Protein AF-A0A8X8X2F4-F1 (afdb_monomer_lite)

Structure (mmCIF, N/CA/C/O backbone):
data_AF-A0A8X8X2F4-F1
#
_entry.id   AF-A0A8X8X2F4-F1
#
loop_
_atom_site.group_PDB
_atom_site.id
_atom_site.type_symbol
_atom_site.label_atom_id
_atom_site.label_alt_id
_atom_site.label_comp_id
_atom_site.label_asym_id
_atom_site.label_entity_id
_atom_site.label_seq_id
_atom_site.pdbx_PDB_ins_code
_atom_site.Cartn_x
_atom_site.Cartn_y
_atom_site.Cartn_z
_atom_site.occupancy
_atom_site.B_iso_or_equiv
_atom_site.auth_seq_id
_atom_site.auth_comp_id
_atom_site.auth_asym_id
_atom_site.auth_atom_id
_atom_site.pdbx_PDB_model_num
ATOM 1 N N . MET A 1 1 ? 12.731 3.037 3.526 1.00 70.06 1 MET A N 1
ATOM 2 C CA . MET A 1 1 ? 11.547 3.918 3.494 1.00 70.06 1 MET A CA 1
ATOM 3 C C . MET A 1 1 ? 10.249 3.216 3.891 1.00 70.06 1 MET A C 1
ATOM 5 O O . MET A 1 1 ? 9.488 3.842 4.615 1.00 70.06 1 MET A O 1
ATOM 9 N N . SER A 1 2 ? 9.999 1.941 3.546 1.00 71.25 2 SER A N 1
ATOM 10 C CA . SER A 1 2 ? 8.724 1.293 3.918 1.00 71.25 2 SER A CA 1
ATOM 11 C C . SER A 1 2 ? 8.435 1.245 5.424 1.00 71.25 2 SER A C 1
ATOM 13 O O . SER A 1 2 ? 7.284 1.366 5.818 1.00 71.25 2 SER A O 1
ATOM 15 N N . ASN A 1 3 ? 9.442 1.176 6.303 1.00 76.38 3 ASN A N 1
ATOM 16 C CA . ASN A 1 3 ? 9.166 1.138 7.748 1.00 76.38 3 ASN A CA 1
ATOM 17 C C . ASN A 1 3 ? 8.442 2.407 8.203 1.00 76.38 3 ASN A C 1
ATOM 19 O O . ASN A 1 3 ? 7.532 2.339 9.021 1.00 76.38 3 ASN A O 1
ATOM 23 N N . LEU A 1 4 ? 8.830 3.554 7.642 1.00 82.00 4 LEU A N 1
ATOM 24 C CA . LEU A 1 4 ? 8.219 4.832 7.967 1.00 82.00 4 LEU A CA 1
ATOM 25 C C . LEU A 1 4 ? 6.771 4.876 7.478 1.00 82.00 4 LEU A C 1
ATOM 27 O O . LEU A 1 4 ? 5.897 5.241 8.252 1.00 82.00 4 LEU A O 1
ATOM 31 N N . THR A 1 5 ? 6.509 4.454 6.235 1.00 81.94 5 THR A N 1
ATOM 32 C CA . THR A 1 5 ? 5.152 4.478 5.670 1.00 81.94 5 THR A CA 1
ATOM 33 C C . THR A 1 5 ? 4.205 3.585 6.463 1.00 81.94 5 THR A C 1
ATOM 35 O O . THR A 1 5 ? 3.119 4.015 6.832 1.00 81.94 5 THR A O 1
ATOM 38 N N . PHE A 1 6 ? 4.611 2.361 6.805 1.00 83.62 6 PHE A N 1
ATOM 39 C CA . PHE A 1 6 ? 3.758 1.462 7.586 1.00 83.62 6 PHE A CA 1
ATOM 40 C C . PHE A 1 6 ? 3.579 1.925 9.039 1.00 83.62 6 PHE A C 1
ATOM 42 O O . PHE A 1 6 ? 2.482 1.788 9.583 1.00 83.62 6 PHE A O 1
ATOM 49 N N . ALA A 1 7 ? 4.601 2.538 9.646 1.00 84.88 7 ALA A N 1
ATOM 50 C CA . ALA A 1 7 ? 4.476 3.149 10.967 1.00 84.88 7 ALA A CA 1
ATOM 51 C C . ALA A 1 7 ? 3.476 4.316 10.961 1.00 84.88 7 ALA A C 1
ATOM 53 O O . ALA A 1 7 ? 2.624 4.390 11.839 1.00 84.88 7 ALA A O 1
ATOM 54 N N . THR A 1 8 ? 3.520 5.193 9.953 1.00 86.88 8 THR A N 1
ATOM 55 C CA . THR A 1 8 ? 2.595 6.336 9.862 1.00 86.88 8 THR A CA 1
ATOM 56 C C . THR A 1 8 ? 1.166 5.927 9.514 1.00 86.88 8 THR A C 1
ATOM 58 O O . THR A 1 8 ? 0.212 6.552 9.973 1.00 86.88 8 THR A O 1
ATOM 61 N N . LEU A 1 9 ? 1.005 4.897 8.680 1.00 89.38 9 LEU A N 1
ATOM 62 C CA . LEU A 1 9 ? -0.300 4.495 8.157 1.00 89.38 9 LEU A CA 1
ATOM 63 C C . LEU A 1 9 ? -1.073 3.587 9.116 1.00 89.38 9 LEU A C 1
ATOM 65 O O . LEU A 1 9 ? -2.288 3.730 9.228 1.00 89.38 9 LEU A O 1
ATOM 69 N N . PHE A 1 10 ? -0.374 2.686 9.813 1.00 87.19 10 PHE A N 1
ATOM 70 C CA . PHE A 1 10 ? -0.996 1.605 10.583 1.00 87.19 10 PHE A CA 1
ATOM 71 C C . PHE A 1 10 ? -0.491 1.476 12.028 1.00 87.19 10 PHE A C 1
ATOM 73 O O . PHE A 1 10 ? -0.937 0.572 12.738 1.00 87.19 10 PHE A O 1
ATOM 80 N N . SER A 1 11 ? 0.455 2.317 12.466 1.00 87.38 11 SER A N 1
ATOM 81 C CA . SER A 1 11 ? 1.145 2.172 13.761 1.00 87.38 11 SER A CA 1
ATOM 82 C C . SER A 1 11 ? 1.740 0.773 13.986 1.00 87.38 11 SER A C 1
ATOM 84 O O . SER A 1 11 ? 1.721 0.262 15.104 1.00 87.38 11 SER A O 1
ATOM 86 N N . ILE A 1 12 ? 2.223 0.107 12.930 1.00 79.56 12 ILE A N 1
ATOM 87 C CA . ILE A 1 12 ? 2.794 -1.245 13.044 1.00 79.56 12 ILE A CA 1
ATOM 88 C C . ILE A 1 12 ? 4.249 -1.154 13.517 1.00 79.56 12 ILE A C 1
ATOM 90 O O . ILE A 1 12 ? 5.067 -0.459 12.912 1.00 79.56 12 ILE A O 1
ATOM 94 N N . GLU A 1 13 ? 4.580 -1.893 14.578 1.00 68.00 13 GLU A N 1
ATOM 95 C CA . GLU A 1 13 ? 5.944 -1.999 15.105 1.00 68.00 13 GLU A CA 1
ATOM 96 C C . GLU A 1 13 ? 6.857 -2.892 14.240 1.00 68.00 13 GLU A C 1
ATOM 98 O O . GLU A 1 13 ? 6.415 -3.788 13.517 1.00 68.00 13 GLU A O 1
ATOM 103 N N . ILE A 1 14 ? 8.173 -2.679 14.366 1.00 58.44 14 ILE A N 1
ATOM 104 C CA . ILE A 1 14 ? 9.241 -3.249 13.518 1.00 58.44 14 ILE A CA 1
ATOM 105 C C . ILE A 1 14 ? 9.205 -4.791 13.429 1.00 58.44 14 ILE A C 1
ATOM 107 O O . ILE A 1 14 ? 9.591 -5.354 12.404 1.00 58.44 14 ILE A O 1
ATOM 111 N N . ILE A 1 15 ? 8.733 -5.479 14.472 1.00 59.50 15 ILE A N 1
ATOM 112 C CA . ILE A 1 15 ? 8.761 -6.947 14.570 1.00 59.50 15 ILE A CA 1
ATOM 113 C C . ILE A 1 15 ? 7.667 -7.587 13.700 1.00 59.50 15 ILE A C 1
ATOM 115 O O . ILE A 1 15 ? 7.959 -8.469 12.894 1.00 59.50 15 ILE A O 1
ATOM 119 N N . GLN A 1 16 ? 6.423 -7.110 13.802 1.00 62.75 16 GLN A N 1
ATOM 120 C CA . GLN A 1 16 ? 5.301 -7.588 12.980 1.00 62.75 16 GLN A CA 1
ATOM 121 C C . GLN A 1 16 ? 5.417 -7.093 11.527 1.00 62.75 16 GLN A C 1
ATOM 123 O O . GLN A 1 16 ? 5.005 -7.762 10.580 1.00 62.75 16 GLN A O 1
ATOM 128 N N . TYR A 1 17 ? 6.075 -5.948 11.348 1.00 64.56 17 TYR A N 1
ATOM 129 C CA . TYR A 1 17 ? 6.373 -5.346 10.058 1.00 64.56 17 TYR A CA 1
ATOM 130 C C . TYR A 1 17 ? 7.242 -6.228 9.143 1.00 64.56 17 TYR A C 1
ATOM 132 O O . TYR A 1 17 ? 7.046 -6.205 7.932 1.00 64.56 17 TYR A O 1
ATOM 140 N N . GLY A 1 18 ? 8.186 -7.018 9.672 1.00 68.69 18 GLY A N 1
ATOM 141 C CA . GLY A 1 18 ? 9.166 -7.743 8.848 1.00 68.69 18 GLY A CA 1
ATOM 142 C C . GLY A 1 18 ? 8.554 -8.731 7.844 1.00 68.69 18 GLY A C 1
ATOM 143 O O . GLY A 1 18 ? 8.993 -8.787 6.694 1.00 68.69 18 GLY A O 1
ATOM 144 N N . VAL A 1 19 ? 7.524 -9.472 8.261 1.00 70.94 19 VAL A N 1
ATOM 145 C CA . VAL A 1 19 ? 6.835 -10.462 7.414 1.00 70.94 19 VAL A CA 1
ATOM 146 C C . VAL A 1 19 ? 5.890 -9.767 6.433 1.00 70.94 19 VAL A C 1
ATOM 148 O O . VAL A 1 19 ? 6.004 -9.972 5.226 1.00 70.94 19 VAL A O 1
ATOM 151 N N . ILE A 1 20 ? 5.042 -8.865 6.938 1.00 74.44 20 ILE A N 1
ATOM 152 C CA . ILE A 1 20 ? 4.051 -8.122 6.143 1.00 74.44 20 ILE A CA 1
ATOM 153 C C . ILE A 1 20 ? 4.740 -7.297 5.050 1.00 74.44 20 ILE A C 1
ATOM 155 O O . ILE A 1 20 ? 4.327 -7.305 3.894 1.00 74.44 20 ILE A O 1
ATOM 159 N N . ASN A 1 21 ? 5.840 -6.621 5.386 1.00 77.62 21 ASN A N 1
ATOM 160 C CA . ASN A 1 21 ? 6.601 -5.822 4.432 1.00 77.62 21 ASN A CA 1
ATOM 161 C C . ASN A 1 21 ? 7.259 -6.674 3.344 1.00 77.62 21 ASN A C 1
ATOM 163 O O . ASN A 1 21 ? 7.408 -6.196 2.224 1.00 77.62 21 ASN A O 1
ATOM 167 N N . LYS A 1 22 ? 7.668 -7.915 3.639 1.00 84.06 22 LYS A N 1
ATOM 168 C CA . LYS A 1 22 ? 8.287 -8.778 2.627 1.00 84.06 22 LYS A CA 1
ATOM 169 C C . LYS A 1 22 ? 7.269 -9.165 1.555 1.00 84.06 22 LYS A C 1
ATOM 171 O O . LYS A 1 22 ? 7.522 -8.897 0.383 1.00 84.06 22 LYS A O 1
ATOM 176 N N . GLU A 1 23 ? 6.126 -9.716 1.955 1.00 86.00 23 GLU A N 1
ATOM 177 C CA . GLU A 1 23 ? 5.052 -10.097 1.025 1.00 86.00 23 GLU A CA 1
ATOM 178 C C . GLU A 1 23 ? 4.523 -8.881 0.261 1.00 86.00 23 GLU A C 1
ATOM 180 O O . GLU A 1 23 ? 4.410 -8.903 -0.968 1.00 86.00 23 GLU A O 1
ATOM 185 N N . PHE A 1 24 ? 4.302 -7.770 0.971 1.00 87.00 24 PHE A N 1
ATOM 186 C CA . PHE A 1 24 ? 3.881 -6.521 0.350 1.00 87.00 24 PHE A CA 1
ATOM 187 C C . PHE A 1 24 ? 4.884 -6.056 -0.715 1.00 87.00 24 PHE A C 1
ATOM 189 O O . PHE A 1 24 ? 4.505 -5.746 -1.844 1.00 87.00 24 PHE A O 1
ATOM 196 N N . LYS A 1 25 ? 6.180 -6.021 -0.381 1.00 85.62 25 LYS A N 1
ATOM 197 C CA . LYS A 1 25 ? 7.236 -5.571 -1.296 1.00 85.62 25 LYS A CA 1
ATOM 198 C C . LYS A 1 25 ? 7.355 -6.481 -2.516 1.00 85.62 25 LYS A C 1
ATOM 200 O O . LYS A 1 25 ? 7.580 -5.984 -3.617 1.00 85.62 25 LYS A O 1
ATOM 205 N N . GLU A 1 26 ? 7.209 -7.791 -2.343 1.00 90.00 26 GLU A N 1
ATOM 206 C CA . GLU A 1 26 ? 7.243 -8.752 -3.448 1.00 90.00 26 GLU A CA 1
ATOM 207 C C . GLU A 1 26 ? 6.105 -8.501 -4.444 1.00 90.00 26 GLU A C 1
ATOM 209 O O . GLU A 1 26 ? 6.355 -8.379 -5.648 1.00 90.00 26 GLU A O 1
ATOM 214 N N . HIS A 1 27 ? 4.875 -8.332 -3.954 1.00 92.62 27 HIS A N 1
ATOM 215 C CA . HIS A 1 27 ? 3.721 -8.033 -4.801 1.00 92.62 27 HIS A CA 1
ATOM 216 C C . HIS A 1 27 ? 3.785 -6.635 -5.427 1.00 92.62 27 HIS A C 1
ATOM 218 O O . HIS A 1 27 ? 3.563 -6.506 -6.631 1.00 92.62 27 HIS A O 1
ATOM 224 N N . SER A 1 28 ? 4.163 -5.608 -4.660 1.00 88.94 28 SER A N 1
ATOM 225 C CA . SER A 1 28 ? 4.359 -4.237 -5.155 1.00 88.94 28 SER A CA 1
ATOM 226 C C . SER A 1 28 ? 5.374 -4.197 -6.298 1.00 88.94 28 SER A C 1
ATOM 228 O O . SER A 1 28 ? 5.089 -3.693 -7.383 1.00 88.94 28 SER A 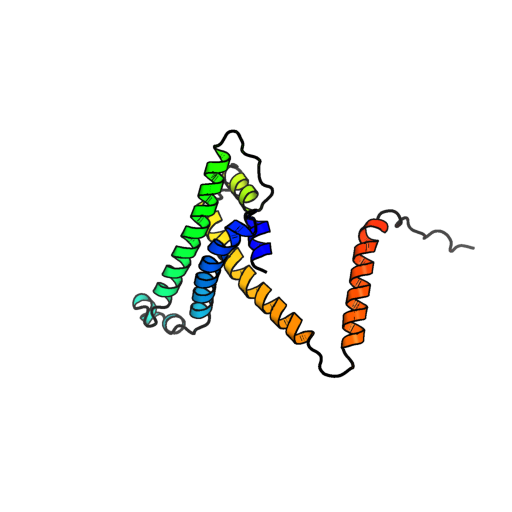O 1
ATOM 230 N N . LYS A 1 29 ? 6.540 -4.827 -6.109 1.00 89.06 29 LYS A N 1
ATOM 231 C CA . LYS A 1 29 ? 7.584 -4.886 -7.136 1.00 89.06 29 LYS A CA 1
ATOM 232 C C . LYS A 1 29 ? 7.117 -5.627 -8.389 1.00 89.06 29 LYS A C 1
ATOM 234 O O . LYS A 1 29 ? 7.486 -5.243 -9.501 1.00 89.06 29 LYS A O 1
ATOM 239 N N . ALA A 1 30 ? 6.318 -6.682 -8.234 1.00 92.00 30 ALA A N 1
ATOM 240 C CA . ALA A 1 30 ? 5.743 -7.397 -9.367 1.00 92.00 30 ALA A CA 1
ATOM 241 C C . ALA A 1 30 ? 4.762 -6.514 -10.156 1.00 92.00 30 ALA A C 1
ATOM 243 O O . ALA A 1 30 ? 4.858 -6.464 -11.382 1.00 92.00 30 ALA A O 1
ATOM 244 N N . ILE A 1 31 ? 3.885 -5.767 -9.475 1.00 91.25 31 ILE A N 1
ATOM 245 C CA . ILE A 1 31 ? 2.968 -4.804 -10.107 1.00 91.25 31 ILE A CA 1
ATOM 246 C C . ILE A 1 31 ? 3.758 -3.755 -10.889 1.00 91.25 31 ILE A C 1
ATOM 248 O O . ILE A 1 31 ? 3.544 -3.619 -12.092 1.00 91.25 31 ILE A O 1
ATOM 252 N N . THR A 1 32 ? 4.724 -3.088 -10.251 1.00 88.38 32 THR A N 1
ATOM 253 C CA . THR A 1 32 ? 5.563 -2.066 -10.895 1.00 88.38 32 THR A CA 1
ATOM 254 C C . THR A 1 32 ? 6.305 -2.628 -12.106 1.00 88.38 32 THR A C 1
ATOM 256 O O . THR A 1 32 ? 6.369 -1.986 -13.153 1.00 88.38 32 THR A O 1
ATOM 259 N N . ARG A 1 33 ? 6.812 -3.865 -12.015 1.00 90.00 33 ARG A N 1
ATOM 260 C CA . ARG A 1 33 ? 7.464 -4.542 -13.142 1.00 90.00 33 ARG A CA 1
ATOM 261 C C . ARG A 1 33 ? 6.514 -4.754 -14.316 1.00 90.00 33 ARG A C 1
ATOM 263 O O . ARG A 1 33 ? 6.932 -4.559 -15.451 1.00 90.00 33 ARG A O 1
ATOM 270 N N . TYR A 1 34 ? 5.278 -5.184 -14.072 1.00 90.75 34 TYR A N 1
ATOM 271 C CA . TYR A 1 34 ? 4.314 -5.388 -15.154 1.00 90.75 34 TYR A CA 1
ATOM 272 C C . TYR A 1 34 ? 3.815 -4.065 -15.731 1.00 90.75 34 TYR A C 1
ATOM 274 O O . TYR A 1 34 ? 3.721 -3.953 -16.946 1.00 90.75 34 TYR A O 1
ATOM 282 N N . MET A 1 35 ? 3.570 -3.056 -14.893 1.00 85.75 35 MET A N 1
ATOM 283 C CA . MET A 1 35 ? 3.162 -1.720 -15.341 1.00 85.75 35 MET A CA 1
ATOM 284 C C . MET A 1 35 ? 4.258 -0.986 -16.125 1.00 85.75 35 MET A C 1
ATOM 286 O O . MET A 1 35 ? 3.948 -0.149 -16.964 1.00 85.75 35 MET A O 1
ATOM 290 N N . GLY A 1 36 ? 5.532 -1.302 -15.880 1.00 86.06 36 GLY A N 1
ATOM 291 C CA . GLY A 1 36 ? 6.665 -0.715 -16.600 1.00 86.06 36 GLY A CA 1
ATOM 292 C C . GLY A 1 36 ? 6.937 -1.318 -17.984 1.00 86.06 36 GLY A C 1
ATOM 293 O O . GLY A 1 36 ? 7.830 -0.840 -18.682 1.00 86.06 36 GLY A O 1
ATOM 294 N N . VAL A 1 37 ? 6.218 -2.371 -18.388 1.00 89.25 37 VAL A N 1
ATOM 295 C CA . VAL A 1 37 ? 6.390 -3.022 -19.695 1.00 89.25 37 VAL A CA 1
ATOM 296 C C . VAL A 1 37 ? 5.284 -2.558 -20.649 1.00 89.25 37 VAL A C 1
ATOM 298 O O . VAL A 1 37 ? 4.116 -2.616 -20.273 1.00 89.25 37 VAL A O 1
ATOM 301 N N . PRO A 1 38 ? 5.606 -2.154 -21.894 1.00 88.25 38 PRO A N 1
ATOM 302 C CA . PRO A 1 38 ? 4.590 -1.800 -22.880 1.00 88.25 38 PRO A CA 1
ATOM 303 C C . PRO A 1 38 ? 3.611 -2.955 -23.145 1.00 88.25 38 PRO A C 1
ATOM 305 O O . PRO A 1 38 ? 4.026 -4.081 -23.451 1.00 88.25 38 PRO A O 1
ATOM 308 N N . ASN A 1 39 ? 2.312 -2.662 -23.072 1.00 90.50 39 ASN A N 1
ATOM 309 C CA . ASN A 1 39 ? 1.239 -3.612 -23.349 1.00 90.50 39 ASN A CA 1
ATOM 310 C C . ASN A 1 39 ? 0.670 -3.394 -24.757 1.00 90.50 39 ASN A C 1
ATOM 312 O O . ASN A 1 39 ? 0.171 -2.320 -25.078 1.00 90.50 39 ASN A O 1
ATOM 316 N N . VAL A 1 40 ? 0.676 -4.426 -25.594 1.00 90.19 40 VAL A N 1
ATOM 317 C CA . VAL A 1 40 ? 0.132 -4.408 -26.959 1.00 90.19 40 VAL A CA 1
ATOM 318 C C . VAL A 1 40 ? -1.346 -4.023 -26.960 1.00 90.19 40 VAL A C 1
ATOM 320 O O . VAL A 1 40 ? -1.784 -3.303 -27.855 1.00 90.19 40 VAL A O 1
ATOM 323 N N . ALA A 1 41 ? -2.109 -4.452 -25.950 1.00 91.06 41 ALA A N 1
ATOM 324 C CA . ALA A 1 41 ? -3.522 -4.103 -25.831 1.00 91.06 41 ALA A CA 1
ATOM 325 C C . ALA A 1 41 ? -3.767 -2.603 -25.570 1.00 91.06 41 ALA A C 1
ATOM 327 O O . ALA A 1 41 ? -4.846 -2.119 -25.906 1.00 91.06 41 ALA A O 1
ATOM 328 N N . ASP A 1 42 ? -2.779 -1.867 -25.045 1.00 90.19 42 ASP A N 1
ATOM 329 C CA . ASP A 1 42 ? -2.891 -0.419 -24.817 1.00 90.19 42 ASP A CA 1
ATOM 330 C C . ASP A 1 42 ? -2.736 0.367 -26.134 1.00 90.19 42 ASP A C 1
ATOM 332 O O . ASP A 1 42 ? -3.323 1.434 -26.296 1.00 90.19 42 ASP A O 1
ATOM 336 N N . PHE A 1 43 ? -1.992 -0.180 -27.106 1.00 92.19 43 PHE A N 1
ATOM 337 C CA . PHE A 1 43 ? -1.834 0.401 -28.448 1.00 92.19 43 PHE A CA 1
ATOM 338 C C . PHE A 1 43 ? -2.897 -0.091 -29.436 1.00 92.19 43 PHE A C 1
ATOM 340 O O . PHE A 1 43 ? -3.287 0.635 -30.350 1.00 92.19 43 PHE A O 1
ATOM 347 N N . PHE A 1 44 ? -3.369 -1.326 -29.257 1.00 93.88 44 PHE A N 1
ATOM 348 C CA . PHE A 1 44 ? -4.338 -1.983 -30.129 1.00 93.88 44 PHE A CA 1
ATOM 349 C C . PHE A 1 44 ? -5.515 -2.532 -29.305 1.00 93.88 44 PHE A C 1
ATOM 351 O O . PHE A 1 44 ? -5.550 -3.728 -28.990 1.00 93.88 44 PHE A O 1
ATOM 358 N N . PRO A 1 45 ? -6.525 -1.692 -29.002 1.00 90.12 45 PRO A N 1
ATOM 359 C CA . PRO A 1 45 ? -7.638 -2.055 -28.120 1.00 90.12 45 PRO A CA 1
ATOM 360 C C . PRO A 1 45 ? -8.443 -3.281 -28.571 1.00 90.12 45 PRO A C 1
ATOM 362 O O . PRO A 1 45 ? -9.074 -3.942 -27.749 1.00 90.12 45 PRO A O 1
ATOM 365 N N . ILE A 1 46 ? -8.395 -3.636 -29.861 1.00 95.19 46 ILE A N 1
ATOM 366 C CA . ILE A 1 46 ? -9.082 -4.818 -30.401 1.00 95.19 46 ILE A CA 1
ATOM 367 C C . ILE A 1 46 ? -8.593 -6.132 -29.762 1.00 95.19 46 ILE A C 1
ATOM 369 O O . ILE A 1 46 ? -9.347 -7.099 -29.693 1.00 95.19 46 ILE A O 1
ATOM 373 N N . PHE A 1 47 ? -7.358 -6.161 -29.245 1.00 89.94 47 PHE A N 1
ATOM 374 C CA . PHE A 1 47 ? -6.788 -7.317 -28.546 1.00 89.94 47 PHE A CA 1
ATOM 375 C C . PHE A 1 47 ? -6.996 -7.275 -27.024 1.00 89.94 47 PHE A C 1
ATOM 377 O O . PHE A 1 47 ? -6.644 -8.239 -26.343 1.00 89.94 47 PHE A O 1
ATOM 384 N N . ALA A 1 48 ? -7.577 -6.206 -26.466 1.00 89.88 48 ALA A N 1
ATOM 385 C CA . ALA A 1 48 ? -7.739 -6.049 -25.018 1.00 89.88 48 ALA A CA 1
ATOM 386 C C . ALA A 1 48 ? -8.514 -7.193 -24.333 1.00 89.88 48 ALA A C 1
ATOM 388 O O . ALA A 1 48 ? -8.079 -7.629 -23.264 1.00 89.88 48 ALA A O 1
ATOM 389 N N . PRO A 1 49 ? -9.594 -7.756 -24.918 1.00 92.62 49 PRO A N 1
ATOM 390 C CA . PRO A 1 49 ? -10.291 -8.892 -24.310 1.00 92.62 49 PRO A CA 1
ATOM 391 C C . PRO A 1 49 ? -9.443 -10.168 -24.226 1.00 92.62 49 PRO A C 1
ATOM 393 O O . PRO A 1 49 ? -9.678 -10.990 -23.342 1.00 92.62 49 PRO A O 1
ATOM 396 N N . LEU A 1 50 ? -8.470 -10.335 -25.130 1.00 92.19 50 LEU A N 1
ATOM 397 C CA . LEU A 1 50 ? -7.622 -11.527 -25.205 1.00 92.19 50 LEU A CA 1
ATOM 398 C C . LEU A 1 50 ? -6.474 -11.510 -24.188 1.00 92.19 50 LEU A C 1
ATOM 400 O O . LEU A 1 50 ? -5.945 -12.573 -23.882 1.00 92.19 50 LEU A O 1
ATOM 404 N N . ASP A 1 51 ? -6.098 -10.333 -23.670 1.00 91.56 51 ASP A N 1
ATOM 405 C CA . ASP A 1 51 ? -4.956 -10.144 -22.760 1.00 91.56 51 ASP A CA 1
ATOM 406 C C . ASP A 1 51 ? -3.692 -10.891 -23.254 1.00 91.56 51 ASP A C 1
ATOM 408 O O . ASP A 1 51 ? -3.196 -11.797 -22.580 1.00 91.56 51 ASP A O 1
ATOM 412 N N . PRO A 1 52 ? -3.162 -10.560 -24.452 1.00 90.25 52 PRO A N 1
ATOM 413 C CA . PRO A 1 52 ? -2.155 -11.374 -25.143 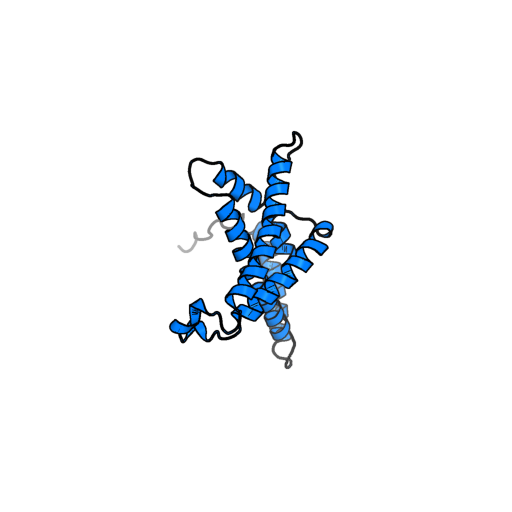1.00 90.25 52 PRO A CA 1
ATOM 414 C C . PRO A 1 52 ? -0.848 -11.549 -24.353 1.00 90.25 52 PRO A C 1
ATOM 416 O O . PRO A 1 52 ? -0.180 -12.573 -24.473 1.00 90.25 52 PRO A O 1
ATOM 419 N N . GLN A 1 53 ? -0.482 -10.573 -23.516 1.00 92.12 53 GLN A N 1
ATOM 420 C CA . GLN A 1 53 ? 0.695 -10.643 -22.637 1.00 92.12 53 GLN A CA 1
ATOM 421 C C . GLN A 1 53 ? 0.359 -11.147 -21.218 1.00 92.12 53 GLN A C 1
ATOM 423 O O . GLN A 1 53 ? 1.252 -11.309 -20.368 1.00 92.12 53 GLN A O 1
ATOM 428 N N . GLY A 1 54 ? -0.923 -11.401 -20.944 1.00 92.12 54 GLY A N 1
ATOM 429 C CA . GLY A 1 54 ? -1.439 -11.771 -19.630 1.00 92.12 54 GLY A CA 1
ATOM 430 C C . GLY A 1 54 ? -1.229 -10.682 -18.577 1.00 92.12 54 GLY A C 1
ATOM 431 O O . GLY A 1 54 ? -1.167 -11.001 -17.388 1.00 92.12 54 GLY A O 1
ATOM 432 N N . MET A 1 55 ? -0.992 -9.434 -18.994 1.00 91.81 55 MET A N 1
ATOM 433 C CA . MET A 1 55 ? -0.602 -8.340 -18.106 1.00 91.81 55 MET A CA 1
ATOM 434 C C . MET A 1 55 ? -1.725 -7.999 -17.144 1.00 91.81 55 MET A C 1
ATOM 436 O O . MET A 1 55 ? -1.477 -7.907 -15.941 1.00 91.81 55 MET A O 1
ATOM 440 N N . ARG A 1 56 ? -2.960 -7.903 -17.651 1.00 89.94 56 ARG A N 1
ATOM 441 C CA . ARG A 1 56 ? -4.122 -7.619 -16.809 1.00 89.94 56 ARG A CA 1
ATOM 442 C C . ARG A 1 56 ? -4.263 -8.702 -15.746 1.00 89.94 56 ARG A C 1
ATOM 444 O O . ARG A 1 56 ? -4.321 -8.384 -14.565 1.00 89.94 56 ARG A O 1
ATOM 451 N N . ARG A 1 57 ? -4.209 -9.981 -16.137 1.00 93.31 57 ARG A N 1
ATOM 452 C CA . ARG A 1 57 ? -4.311 -11.103 -15.189 1.00 93.31 57 ARG A CA 1
ATOM 453 C C . ARG A 1 57 ? -3.212 -11.087 -14.121 1.00 93.31 57 ARG A C 1
ATOM 455 O O . ARG A 1 57 ? -3.499 -11.332 -12.952 1.00 93.31 57 ARG A O 1
ATOM 462 N N . LYS A 1 58 ? -1.964 -10.805 -14.507 1.00 94.44 58 LYS A N 1
ATOM 463 C CA . LYS A 1 58 ? -0.814 -10.753 -13.586 1.00 94.44 58 LYS A CA 1
ATOM 464 C C . LYS A 1 58 ? -0.930 -9.603 -12.584 1.00 94.44 58 LYS A C 1
ATOM 466 O O . LYS A 1 58 ? -0.726 -9.821 -11.393 1.00 94.44 58 LYS A O 1
ATOM 471 N N . VAL A 1 59 ? -1.291 -8.406 -13.052 1.00 93.06 59 VAL A N 1
ATOM 472 C CA . VAL A 1 59 ? -1.500 -7.239 -12.180 1.00 93.06 59 VAL A CA 1
ATOM 473 C C . VAL A 1 59 ? -2.673 -7.486 -11.237 1.00 93.06 59 VAL A C 1
ATOM 475 O O . VAL A 1 59 ? -2.520 -7.294 -10.036 1.00 93.06 59 VAL A O 1
ATOM 478 N N . THR A 1 60 ? -3.808 -7.989 -11.737 1.00 94.31 60 THR A N 1
ATOM 479 C CA . THR A 1 60 ? -4.978 -8.303 -10.901 1.00 94.31 60 THR A CA 1
ATOM 480 C C . THR A 1 60 ? -4.653 -9.316 -9.806 1.00 94.31 60 THR A C 1
ATOM 482 O O . THR A 1 60 ? -5.108 -9.142 -8.681 1.00 94.31 60 THR A O 1
ATOM 485 N N . HIS A 1 61 ? -3.850 -10.343 -10.099 1.00 95.44 61 HIS A N 1
ATOM 486 C CA . HIS A 1 61 ? -3.431 -11.321 -9.093 1.00 95.44 61 HIS A CA 1
ATOM 487 C C . HIS A 1 61 ? -2.658 -10.664 -7.940 1.00 95.44 61 HIS A C 1
ATOM 489 O O . HIS A 1 61 ? -3.042 -10.816 -6.785 1.00 95.44 61 HIS A O 1
ATOM 495 N N . HIS A 1 62 ? -1.616 -9.886 -8.247 1.00 95.06 62 HIS A N 1
ATOM 496 C CA . HIS A 1 62 ? -0.818 -9.224 -7.212 1.00 95.06 62 HIS A CA 1
ATOM 497 C C . HIS A 1 62 ? -1.584 -8.121 -6.479 1.00 95.06 62 HIS A C 1
ATOM 499 O O . HIS A 1 62 ? -1.424 -7.972 -5.270 1.00 95.06 62 HIS A O 1
ATOM 505 N N . LEU A 1 63 ? -2.444 -7.378 -7.182 1.00 93.88 63 LEU A N 1
ATOM 506 C CA . LEU A 1 63 ? -3.306 -6.377 -6.559 1.00 93.88 63 LEU A CA 1
ATOM 507 C C . LEU A 1 63 ? -4.298 -7.033 -5.592 1.00 93.88 63 LEU A C 1
ATOM 509 O O . LEU A 1 63 ? -4.509 -6.516 -4.501 1.00 93.88 63 LEU A O 1
ATOM 513 N N . GLY A 1 64 ? -4.850 -8.194 -5.957 1.00 95.31 64 GLY A N 1
ATOM 514 C CA . GLY A 1 64 ? -5.693 -9.005 -5.079 1.00 95.31 64 GLY A CA 1
ATOM 515 C C . GLY A 1 64 ? -4.982 -9.370 -3.777 1.00 95.31 64 GLY A C 1
ATOM 516 O O . GLY A 1 64 ? -5.506 -9.084 -2.705 1.00 95.31 64 GLY A O 1
ATOM 517 N N . SER A 1 65 ? -3.753 -9.888 -3.861 1.00 94.44 65 SER A N 1
ATOM 518 C CA . SER A 1 65 ? -2.951 -10.219 -2.674 1.00 94.44 65 SER A CA 1
ATOM 519 C C . SER A 1 65 ? -2.668 -8.997 -1.791 1.00 94.44 65 SER A C 1
ATOM 521 O O . SER A 1 65 ? -2.786 -9.076 -0.572 1.00 94.44 65 SER A O 1
ATOM 523 N N . LEU A 1 66 ? -2.356 -7.835 -2.377 1.00 92.81 66 LEU A N 1
ATOM 524 C CA . LEU A 1 66 ? -2.164 -6.602 -1.601 1.00 92.81 66 LEU A CA 1
ATOM 525 C C . LEU A 1 66 ? -3.453 -6.121 -0.925 1.00 92.81 66 LEU A C 1
ATOM 527 O O . LEU A 1 66 ? -3.418 -5.676 0.223 1.00 92.81 66 LEU A O 1
ATOM 531 N N . LEU A 1 67 ? -4.590 -6.223 -1.617 1.00 94.62 67 LEU A N 1
ATOM 532 C CA . LEU A 1 67 ? -5.897 -5.890 -1.056 1.00 94.62 67 LEU A CA 1
ATOM 533 C C . LEU A 1 67 ? -6.251 -6.816 0.114 1.00 94.62 67 LEU A C 1
ATOM 535 O O . LEU A 1 67 ? -6.797 -6.337 1.103 1.00 94.62 67 LEU A O 1
ATOM 539 N N . GLU A 1 68 ? -5.938 -8.110 0.035 1.00 94.06 68 GLU A N 1
ATOM 540 C CA . GLU A 1 68 ? -6.136 -9.067 1.134 1.00 94.06 68 GLU A CA 1
ATOM 541 C C . GLU A 1 68 ? -5.264 -8.729 2.349 1.00 94.06 68 GLU A C 1
ATOM 543 O O . GLU A 1 68 ? -5.765 -8.690 3.474 1.00 94.06 68 GLU A O 1
ATOM 548 N N . LEU A 1 69 ? -3.990 -8.389 2.127 1.00 90.88 69 LEU A N 1
ATOM 549 C CA . LEU A 1 69 ? -3.093 -7.943 3.195 1.00 90.88 69 LEU A CA 1
ATOM 550 C C . LEU A 1 69 ? -3.634 -6.694 3.900 1.00 90.88 69 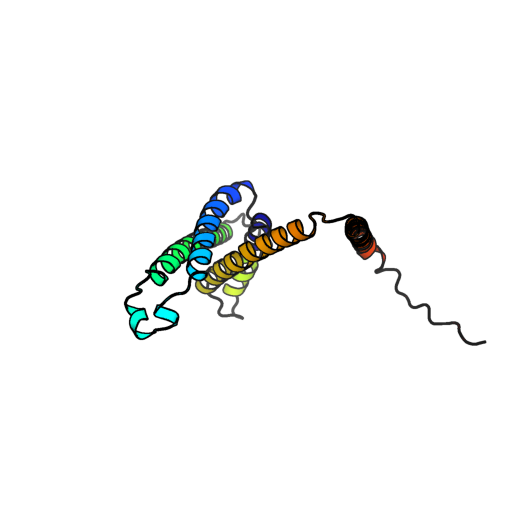LEU A C 1
ATOM 552 O O . LEU A 1 69 ? -3.757 -6.685 5.124 1.00 90.88 69 LEU A O 1
ATOM 556 N N . VAL A 1 70 ? -4.013 -5.656 3.148 1.00 92.06 70 VAL A N 1
ATOM 557 C CA . VAL A 1 70 ? -4.589 -4.430 3.729 1.00 92.06 70 VAL A CA 1
ATOM 558 C C . VAL A 1 70 ? -5.926 -4.716 4.417 1.00 92.06 70 VAL A C 1
ATOM 560 O O . VAL A 1 70 ? -6.177 -4.174 5.491 1.00 92.06 70 VAL A O 1
ATOM 563 N N . GLN A 1 71 ? -6.765 -5.589 3.851 1.00 93.81 71 GLN A N 1
ATOM 564 C CA . GLN A 1 71 ? -8.021 -5.995 4.482 1.00 93.81 71 GLN A CA 1
ATOM 565 C C . GLN A 1 71 ? -7.767 -6.622 5.854 1.00 93.81 71 GLN A C 1
ATOM 567 O O . GLN A 1 71 ? -8.419 -6.227 6.813 1.00 93.81 71 GLN A O 1
ATOM 572 N N . SER A 1 72 ? -6.778 -7.514 5.976 1.00 91.81 72 SER A N 1
ATOM 573 C CA . SER A 1 72 ? -6.439 -8.134 7.264 1.00 91.81 72 SER A CA 1
ATOM 574 C C . SER A 1 72 ? -6.029 -7.109 8.331 1.00 91.81 72 SER A C 1
ATOM 576 O O . SER A 1 72 ? -6.407 -7.244 9.494 1.00 91.81 72 SER A O 1
ATOM 578 N N . LEU A 1 73 ? -5.328 -6.039 7.935 1.00 90.38 73 LEU A N 1
ATOM 579 C CA . LEU A 1 73 ? -4.938 -4.947 8.833 1.00 90.38 73 LEU A CA 1
ATOM 580 C C . LEU A 1 73 ? -6.144 -4.116 9.285 1.00 90.38 73 LEU A C 1
ATOM 582 O O . LE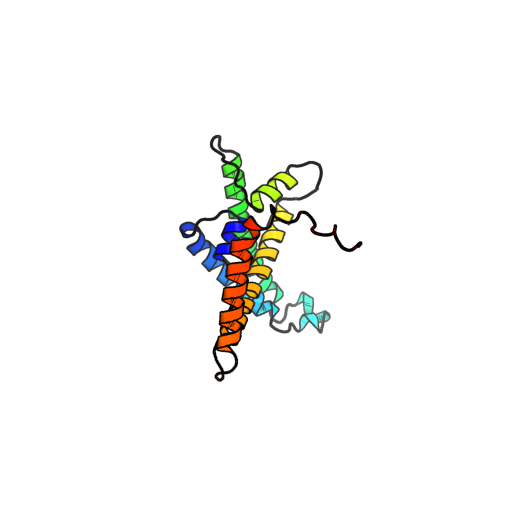U A 1 73 ? -6.239 -3.742 10.456 1.00 90.38 73 LEU A O 1
ATOM 586 N N . ILE A 1 74 ? -7.068 -3.838 8.362 1.00 92.50 74 ILE A N 1
ATOM 587 C CA . ILE A 1 74 ? -8.322 -3.142 8.664 1.00 92.50 74 ILE A CA 1
ATOM 588 C C . ILE A 1 74 ? -9.175 -3.991 9.609 1.00 92.50 74 ILE A C 1
ATOM 590 O O . ILE A 1 74 ? -9.648 -3.483 10.624 1.00 92.50 74 ILE A O 1
ATOM 594 N N . ASP A 1 75 ? -9.333 -5.281 9.319 1.00 93.00 75 ASP A N 1
ATOM 595 C CA . ASP A 1 75 ? -10.130 -6.200 10.130 1.00 93.00 75 ASP A CA 1
ATOM 596 C C . ASP A 1 75 ? -9.554 -6.322 11.541 1.00 93.00 75 ASP A C 1
ATOM 598 O O . ASP A 1 75 ? -10.296 -6.205 12.516 1.00 93.00 75 ASP A O 1
ATOM 602 N N . GLN A 1 76 ? -8.228 -6.457 11.671 1.00 89.94 76 GLN A N 1
ATOM 603 C CA . GLN A 1 76 ? -7.559 -6.446 12.972 1.00 89.94 76 GLN A CA 1
ATOM 604 C C . GLN A 1 76 ? -7.879 -5.158 13.744 1.00 89.94 76 GLN A C 1
ATOM 606 O O . GLN A 1 76 ? -8.213 -5.219 14.928 1.00 89.94 76 GLN A O 1
ATOM 611 N N . ARG A 1 77 ? -7.844 -3.992 13.085 1.00 89.94 77 ARG A N 1
ATOM 612 C CA . ARG A 1 77 ? -8.166 -2.713 13.734 1.00 89.94 77 ARG A CA 1
ATOM 613 C C . ARG A 1 77 ? -9.623 -2.629 14.179 1.00 89.94 77 ARG A C 1
ATOM 615 O O . ARG A 1 77 ? -9.906 -2.147 15.275 1.00 89.94 77 ARG A O 1
ATOM 622 N N . LEU A 1 78 ? -10.548 -3.093 13.345 1.00 91.19 78 LEU A N 1
ATOM 623 C CA . LEU A 1 78 ? -11.971 -3.120 13.676 1.00 91.19 78 LEU A CA 1
ATOM 624 C C . LEU A 1 78 ? -12.247 -4.048 14.863 1.00 91.19 78 LEU A C 1
ATOM 626 O O . LEU A 1 78 ? -13.025 -3.682 15.740 1.00 91.19 78 LEU A O 1
ATOM 630 N N . GLN A 1 79 ? -11.568 -5.196 14.943 1.00 90.69 79 GLN A N 1
ATOM 631 C CA . GLN A 1 79 ? -11.652 -6.085 16.104 1.00 90.69 79 GLN A CA 1
ATOM 632 C C . GLN A 1 79 ? -11.073 -5.432 17.362 1.00 90.69 79 GLN A C 1
ATOM 634 O O . GLN A 1 79 ? -11.709 -5.467 18.414 1.00 90.69 79 GLN A O 1
ATOM 639 N N . GLU A 1 80 ? -9.917 -4.765 17.262 1.00 88.50 80 GLU A N 1
ATOM 640 C CA . GLU A 1 80 ? -9.331 -4.012 18.379 1.00 88.50 80 GLU A CA 1
ATOM 641 C C . GLU A 1 80 ? -10.323 -2.976 18.934 1.00 88.50 80 GLU A C 1
ATOM 643 O O . GLU A 1 80 ? -10.453 -2.871 20.154 1.00 88.50 80 GLU A O 1
ATOM 648 N N . ARG A 1 81 ? -11.064 -2.266 18.069 1.00 88.38 81 ARG A N 1
ATOM 649 C CA . ARG A 1 81 ? -12.098 -1.283 18.457 1.00 88.38 81 ARG A CA 1
ATOM 650 C C . ARG A 1 81 ? -13.281 -1.889 19.215 1.00 88.38 81 ARG A C 1
ATOM 652 O O . ARG A 1 81 ? -13.908 -1.191 20.005 1.00 88.38 81 ARG A O 1
ATOM 659 N N . MET A 1 82 ? -13.599 -3.161 18.982 1.00 87.06 82 MET A N 1
ATOM 660 C CA . MET A 1 82 ? -14.692 -3.853 19.678 1.00 87.06 82 MET A CA 1
ATOM 661 C C . MET A 1 82 ? -14.300 -4.301 21.092 1.00 87.06 82 MET A C 1
ATOM 663 O O . MET A 1 82 ? -15.172 -4.615 21.903 1.00 87.06 82 MET A O 1
ATOM 667 N N . THR A 1 83 ? -13.003 -4.337 21.413 1.00 86.38 83 THR A N 1
ATOM 668 C CA . THR A 1 83 ? -12.532 -4.734 22.745 1.00 86.38 83 THR A CA 1
ATOM 669 C C . THR A 1 83 ? -12.599 -3.574 23.741 1.00 86.38 83 THR A C 1
ATOM 671 O O . THR A 1 83 ? -12.288 -2.429 23.423 1.00 86.38 83 THR A O 1
ATOM 674 N N . SER A 1 84 ? -12.940 -3.868 24.998 1.00 63.44 84 SER A N 1
ATOM 675 C CA . SER A 1 84 ? -13.063 -2.874 26.079 1.00 63.44 84 SER A CA 1
ATOM 676 C C . SER A 1 84 ? -11.743 -2.201 26.493 1.00 63.44 84 SER A C 1
ATOM 678 O O . SER A 1 84 ? -11.758 -1.276 27.299 1.00 63.44 84 SER A O 1
ATOM 680 N N . SER A 1 85 ? -10.606 -2.644 25.947 1.00 69.75 85 SER A N 1
ATOM 681 C CA . SER A 1 85 ? -9.264 -2.098 26.200 1.00 69.75 85 SER A CA 1
ATOM 682 C C . SER A 1 85 ? -8.740 -1.240 25.037 1.00 69.75 85 SER A C 1
ATOM 684 O O . SER A 1 85 ? -7.554 -0.903 24.996 1.00 69.75 85 SER A O 1
ATOM 686 N N . HIS A 1 86 ? -9.600 -0.881 24.076 1.00 72.56 86 HIS A N 1
ATOM 687 C CA . HIS A 1 86 ? -9.170 -0.142 22.896 1.00 72.56 86 HIS A CA 1
ATOM 688 C C . HIS A 1 86 ? -8.577 1.227 23.254 1.00 72.56 86 HIS A C 1
ATOM 690 O O . HIS A 1 86 ? -9.282 2.160 23.639 1.00 72.56 86 HIS A O 1
ATOM 696 N N . HIS A 1 87 ? -7.266 1.354 23.073 1.00 77.06 87 HIS A N 1
ATO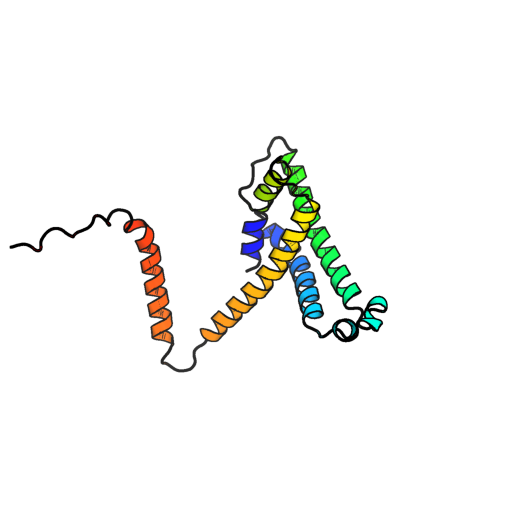M 697 C CA . HIS A 1 87 ? -6.595 2.642 23.052 1.00 77.06 87 HIS A CA 1
ATOM 698 C C . HIS A 1 87 ? -6.568 3.119 21.608 1.00 77.06 87 HIS A C 1
ATOM 700 O O . HIS A 1 87 ? -5.907 2.514 20.760 1.00 77.06 87 HIS A O 1
ATOM 706 N N . LYS A 1 88 ? -7.304 4.198 21.339 1.00 80.00 88 LYS A N 1
ATOM 707 C CA . LYS A 1 88 ? -7.391 4.793 20.009 1.00 80.00 88 LYS A CA 1
ATOM 708 C C . LYS A 1 88 ? -5.993 5.154 19.508 1.00 80.00 88 LYS A C 1
ATOM 710 O O . LYS A 1 88 ? -5.292 5.954 20.130 1.00 80.00 88 LYS A O 1
ATOM 715 N N . LYS A 1 89 ? -5.581 4.547 18.395 1.00 83.69 89 LYS A N 1
ATOM 716 C CA . LYS A 1 89 ? -4.282 4.814 17.765 1.00 83.69 89 LYS A CA 1
ATOM 717 C C . LYS A 1 89 ? -4.328 6.159 17.041 1.00 83.69 89 LYS A C 1
ATOM 719 O O . LYS A 1 89 ? -5.339 6.523 16.458 1.00 83.69 89 LYS A O 1
ATOM 724 N N . SER A 1 90 ? -3.230 6.907 17.065 1.00 87.38 90 SER A N 1
ATOM 725 C CA . SER A 1 90 ? -3.117 8.178 16.336 1.00 87.38 90 SER A CA 1
ATOM 726 C C . SER A 1 90 ? -2.470 7.950 14.968 1.00 87.38 90 SER A C 1
ATOM 728 O O . SER A 1 90 ? -1.383 8.464 14.706 1.00 87.38 90 SER A O 1
ATOM 730 N N . ASP A 1 91 ? -3.121 7.160 14.113 1.00 91.25 91 ASP A N 1
ATOM 731 C CA . ASP A 1 91 ? -2.664 6.909 12.743 1.00 91.25 91 ASP A CA 1
ATOM 732 C C . ASP A 1 91 ? -3.706 7.243 11.676 1.00 91.25 91 ASP A C 1
ATOM 734 O O . ASP A 1 91 ? -4.855 7.614 11.946 1.00 91.25 91 ASP A O 1
ATOM 738 N N . PHE A 1 92 ? -3.254 7.161 10.426 1.00 92.94 92 PHE A N 1
ATOM 739 C CA . PHE A 1 92 ? -4.074 7.494 9.275 1.00 92.94 92 PHE A CA 1
ATOM 740 C C . PHE A 1 92 ? -5.25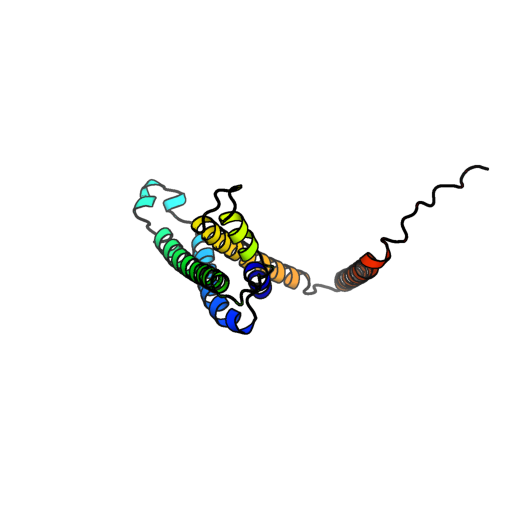9 6.536 9.109 1.00 92.94 92 PHE A C 1
ATOM 742 O O . PHE A 1 92 ? -6.362 6.993 8.812 1.00 92.94 92 PHE A O 1
ATOM 749 N N . LEU A 1 93 ? -5.067 5.233 9.359 1.00 93.62 93 LEU A N 1
ATOM 750 C CA . LEU A 1 93 ? -6.160 4.257 9.324 1.00 93.62 93 LEU A CA 1
ATOM 751 C C . LEU A 1 93 ? -7.256 4.606 10.330 1.00 93.62 93 LEU A C 1
ATOM 753 O O . LEU A 1 93 ? -8.429 4.585 9.968 1.00 93.62 93 LEU A O 1
ATOM 757 N N . GLU A 1 94 ? -6.890 4.978 11.556 1.00 92.31 94 GLU A N 1
ATOM 758 C CA . GLU A 1 94 ? -7.862 5.372 12.575 1.00 92.31 94 GLU A CA 1
ATOM 759 C C . GLU A 1 94 ? -8.706 6.567 12.115 1.00 92.31 94 GLU A C 1
ATOM 761 O O . GLU A 1 94 ? -9.930 6.557 12.231 1.00 92.31 94 GLU A O 1
ATOM 766 N N . THR A 1 95 ? -8.048 7.560 11.516 1.00 92.44 95 THR A N 1
ATOM 767 C CA . THR A 1 95 ? -8.700 8.772 11.004 1.00 92.44 95 THR A CA 1
ATOM 768 C C . THR A 1 95 ? -9.695 8.444 9.888 1.00 92.44 95 THR A C 1
ATOM 770 O O . THR A 1 95 ? -10.819 8.942 9.893 1.00 92.44 95 THR A O 1
ATOM 773 N N . LEU A 1 96 ? -9.318 7.580 8.940 1.00 93.44 96 LEU A N 1
ATOM 774 C CA . LEU A 1 96 ? -10.206 7.177 7.845 1.00 93.44 96 LEU A CA 1
ATOM 775 C C . LEU A 1 96 ? -11.392 6.340 8.335 1.00 93.44 96 LEU A C 1
ATOM 777 O O . LEU A 1 96 ? -12.506 6.508 7.842 1.00 93.44 96 LEU A O 1
ATOM 781 N N . LEU A 1 97 ? -11.178 5.462 9.316 1.00 92.12 97 LEU A N 1
ATOM 782 C CA . LEU A 1 97 ? -12.258 4.677 9.908 1.00 92.12 97 LEU A CA 1
ATOM 783 C C . LEU A 1 97 ? -13.236 5.550 10.707 1.00 92.12 97 LEU A C 1
ATOM 785 O O . LEU A 1 97 ? -14.428 5.259 10.714 1.00 92.12 97 LEU A O 1
ATOM 789 N N . ASP A 1 98 ? -12.766 6.615 11.358 1.00 90.81 98 ASP A N 1
ATOM 790 C CA . ASP A 1 98 ? -13.649 7.591 12.010 1.00 90.81 98 ASP A CA 1
ATOM 791 C C . ASP A 1 98 ? -14.501 8.352 10.991 1.00 90.81 98 ASP A C 1
ATOM 793 O O . ASP A 1 98 ? -15.702 8.520 11.193 1.00 90.81 98 ASP A O 1
ATOM 797 N N . LEU A 1 99 ? -13.894 8.767 9.874 1.00 90.44 99 LEU A N 1
ATOM 798 C CA . LEU A 1 99 ? -14.602 9.433 8.779 1.00 90.44 99 LEU A CA 1
ATOM 799 C C . LEU A 1 99 ? -15.661 8.523 8.147 1.00 90.44 99 LEU A C 1
ATOM 801 O O . LEU A 1 99 ? -16.761 8.986 7.876 1.00 90.44 99 LEU A O 1
ATOM 805 N N . SER A 1 100 ? -15.356 7.232 7.984 1.00 90.12 100 SER A N 1
ATOM 806 C CA . SER A 1 100 ? -16.290 6.222 7.465 1.00 90.12 100 SER A CA 1
ATOM 807 C C . SER A 1 100 ? -17.508 5.992 8.365 1.00 90.12 100 SER A C 1
ATOM 809 O O . SER A 1 100 ? -18.572 5.612 7.887 1.00 90.12 100 SER A O 1
ATOM 811 N N . GLN A 1 101 ? -17.362 6.206 9.676 1.00 85.69 101 GLN A N 1
ATOM 812 C CA . GLN A 1 101 ? -18.460 6.102 10.642 1.00 85.69 101 GLN A CA 1
ATOM 813 C C . GLN A 1 101 ? -19.241 7.415 10.803 1.00 85.69 101 GLN A C 1
ATOM 815 O O . GLN A 1 101 ? -20.324 7.417 11.391 1.00 85.69 101 GLN A O 1
ATOM 820 N N . GLY A 1 102 ? -18.691 8.532 10.325 1.00 81.12 102 GLY A N 1
ATOM 821 C CA . GLY A 1 102 ? -19.358 9.826 10.326 1.00 81.12 102 GLY A CA 1
ATOM 822 C C . GLY A 1 102 ? -20.438 9.919 9.246 1.00 81.12 102 GLY A C 1
ATOM 823 O O . GLY A 1 102 ? -20.373 9.260 8.218 1.00 81.12 102 GLY A O 1
ATOM 824 N N . ASN A 1 103 ? -21.419 10.800 9.453 1.00 73.12 103 ASN A N 1
ATOM 825 C CA . ASN A 1 103 ? -22.465 11.083 8.457 1.00 73.12 103 ASN A CA 1
ATOM 826 C C . ASN A 1 103 ? -22.057 12.153 7.425 1.00 73.12 103 ASN A C 1
ATOM 828 O O . ASN A 1 103 ? -22.877 12.552 6.602 1.00 73.12 103 ASN A O 1
ATOM 832 N N . GLU A 1 104 ? -20.835 12.682 7.509 1.00 77.56 104 GLU A N 1
ATOM 833 C CA . GLU A 1 104 ? -20.400 13.827 6.699 1.00 77.56 104 GLU A CA 1
ATOM 834 C C . GLU A 1 104 ? -19.813 13.402 5.344 1.00 77.56 104 GLU A C 1
ATOM 836 O O . GLU A 1 104 ? -19.958 14.123 4.358 1.00 77.56 104 GLU A O 1
ATOM 841 N N . TYR A 1 105 ? -19.209 12.212 5.274 1.00 78.56 105 TYR A N 1
ATOM 842 C CA . TYR A 1 105 ? -18.581 11.679 4.067 1.00 78.56 105 TYR A CA 1
ATOM 843 C C . TYR A 1 105 ? -19.034 10.237 3.835 1.00 78.56 105 TYR A C 1
ATOM 845 O O . TYR A 1 105 ? -18.950 9.411 4.739 1.00 78.56 105 TYR A O 1
ATOM 853 N N . ASP A 1 106 ? -19.463 9.918 2.612 1.00 82.94 106 ASP A N 1
ATOM 854 C CA . ASP A 1 106 ? -19.776 8.543 2.198 1.00 82.94 106 ASP A CA 1
ATOM 855 C C . ASP A 1 106 ? -18.475 7.803 1.853 1.00 82.94 106 ASP A C 1
ATOM 857 O O . ASP A 1 106 ? -18.151 7.577 0.690 1.00 82.94 106 ASP A O 1
ATOM 861 N N . LEU A 1 107 ? -17.654 7.545 2.877 1.00 90.00 107 LEU A N 1
ATOM 862 C CA . LEU A 1 107 ? -16.388 6.832 2.738 1.00 90.00 107 LEU A CA 1
ATOM 863 C C . LEU A 1 107 ? -16.571 5.380 3.170 1.00 90.00 107 LEU A C 1
ATOM 865 O O . LEU A 1 107 ? -16.690 5.072 4.356 1.00 90.00 107 LEU A O 1
ATOM 869 N N . SER A 1 108 ? -16.544 4.460 2.213 1.00 92.38 108 SER A N 1
ATOM 870 C CA . SER A 1 108 ? -16.678 3.032 2.485 1.00 92.38 108 SER A CA 1
ATOM 871 C C . SER A 1 108 ? -15.348 2.387 2.895 1.00 92.38 108 SER A C 1
ATOM 873 O O . SER A 1 108 ? -14.267 2.756 2.432 1.00 92.38 108 SER A O 1
ATOM 875 N N . ILE A 1 109 ? -15.419 1.305 3.680 1.00 92.56 109 ILE A N 1
ATOM 876 C CA . ILE A 1 109 ? -14.249 0.457 3.992 1.00 92.56 109 ILE A CA 1
ATOM 877 C C . ILE A 1 109 ? -13.569 -0.045 2.706 1.00 92.56 109 ILE A C 1
ATOM 879 O O . ILE A 1 109 ? -12.346 -0.195 2.648 1.00 92.56 109 ILE A O 1
ATOM 883 N N . LYS A 1 110 ? -14.354 -0.280 1.646 1.00 93.75 110 LYS A N 1
ATOM 884 C CA . LYS A 1 110 ? -13.829 -0.684 0.341 1.00 93.75 110 LYS A CA 1
ATOM 885 C C . LYS A 1 110 ? -12.923 0.399 -0.243 1.00 93.75 110 LYS A C 1
ATOM 887 O O . LYS A 1 110 ? -11.844 0.056 -0.717 1.00 93.75 110 LYS A O 1
ATOM 892 N N . GLU A 1 111 ? -13.329 1.662 -0.216 1.00 94.19 111 GLU A N 1
ATOM 893 C CA . GLU A 1 111 ? -12.521 2.777 -0.728 1.00 94.19 111 GLU A CA 1
ATOM 894 C C . GLU A 1 111 ? -11.275 3.003 0.121 1.00 94.19 111 GLU A C 1
ATOM 896 O O . GLU A 1 111 ? -10.187 3.119 -0.436 1.00 94.19 111 GLU A O 1
ATOM 901 N N . ILE A 1 112 ? -11.402 2.940 1.451 1.00 94.62 112 ILE A N 1
ATOM 902 C CA . ILE A 1 112 ? -10.261 3.010 2.379 1.00 94.62 112 ILE A CA 1
ATOM 903 C C . ILE A 1 112 ? -9.211 1.958 2.017 1.00 94.62 112 ILE A C 1
ATOM 905 O O . ILE A 1 112 ? -8.026 2.266 1.895 1.00 94.62 112 ILE A O 1
ATOM 909 N N . LYS A 1 113 ? -9.640 0.714 1.788 1.00 94.31 113 LYS A N 1
ATOM 910 C CA . LYS A 1 113 ? -8.741 -0.373 1.397 1.00 94.31 113 LYS A CA 1
ATOM 911 C C . LYS A 1 113 ? -7.989 -0.081 0.093 1.00 94.31 113 LYS A C 1
ATOM 913 O O . LYS A 1 113 ? -6.781 -0.301 0.040 1.00 94.31 113 LYS A O 1
ATOM 918 N N . HIS A 1 114 ? -8.682 0.383 -0.949 1.00 94.50 114 HIS A N 1
ATOM 919 C CA . HIS A 1 114 ? -8.031 0.687 -2.230 1.00 94.50 114 HIS A CA 1
ATOM 920 C C . HIS A 1 114 ? -7.062 1.867 -2.084 1.00 94.50 114 HIS A C 1
ATOM 922 O O . HIS A 1 114 ? -5.928 1.775 -2.546 1.00 94.50 114 HIS A O 1
ATOM 928 N N . LEU A 1 115 ? -7.454 2.903 -1.335 1.00 93.88 115 LEU A N 1
ATOM 929 C CA . LEU A 1 115 ? -6.612 4.062 -1.040 1.00 93.88 115 LEU A CA 1
ATOM 930 C C . LEU A 1 115 ? -5.283 3.666 -0.383 1.00 93.88 115 LEU A C 1
ATOM 932 O O . LEU A 1 115 ? -4.234 4.192 -0.748 1.00 93.88 115 LEU A O 1
ATOM 936 N N . PHE A 1 116 ? -5.300 2.734 0.573 1.00 92.38 116 PHE A N 1
ATOM 937 C CA . PHE A 1 116 ? -4.069 2.256 1.205 1.00 92.38 116 PHE A CA 1
ATOM 938 C C . PHE A 1 116 ? -3.148 1.540 0.223 1.00 92.38 116 PHE A C 1
ATOM 940 O O . PHE A 1 116 ? -1.944 1.793 0.231 1.00 92.38 116 PHE A O 1
ATOM 947 N N . VAL A 1 117 ? -3.690 0.665 -0.625 1.00 91.06 117 VAL A N 1
ATOM 948 C CA . VAL A 1 117 ? -2.881 -0.024 -1.637 1.00 91.06 117 VAL A CA 1
ATOM 949 C C . VAL A 1 117 ? -2.239 0.990 -2.587 1.00 91.06 117 VAL A C 1
ATOM 951 O O . VAL A 1 117 ? -1.024 0.934 -2.788 1.00 91.06 117 VAL A O 1
ATOM 954 N N . ASP A 1 118 ? -3.007 1.965 -3.076 1.00 90.19 118 ASP A N 1
ATOM 955 C CA . ASP A 1 118 ? -2.509 3.019 -3.966 1.00 90.19 118 ASP A CA 1
ATOM 956 C C . ASP A 1 118 ? -1.402 3.851 -3.304 1.00 90.19 118 ASP A C 1
ATOM 958 O O . ASP A 1 118 ? -0.328 4.047 -3.882 1.00 90.19 118 ASP A O 1
ATOM 962 N N . LEU A 1 119 ? -1.624 4.295 -2.063 1.00 89.00 119 LEU A N 1
ATOM 963 C CA . LEU A 1 119 ? -0.674 5.126 -1.326 1.00 89.00 119 LEU A CA 1
ATOM 964 C C . LEU A 1 119 ? 0.644 4.396 -1.056 1.00 89.00 119 LEU A C 1
ATOM 966 O O . LEU A 1 119 ? 1.717 4.990 -1.182 1.00 89.00 119 LEU A O 1
ATOM 970 N N . ILE A 1 120 ? 0.585 3.116 -0.683 1.00 85.31 120 ILE A N 1
ATOM 971 C CA . ILE A 1 120 ? 1.792 2.361 -0.346 1.00 85.31 120 ILE A CA 1
ATOM 972 C C . ILE A 1 120 ? 2.573 2.005 -1.617 1.00 85.31 120 ILE A C 1
ATOM 974 O O . ILE A 1 120 ? 3.790 2.183 -1.620 1.00 85.31 120 ILE A O 1
ATOM 978 N N . ILE A 1 121 ? 1.916 1.567 -2.701 1.00 84.81 121 ILE A N 1
ATOM 979 C CA . ILE A 1 121 ? 2.600 1.279 -3.977 1.00 84.81 121 ILE A CA 1
ATOM 980 C C . ILE A 1 121 ? 3.283 2.548 -4.505 1.00 84.81 121 ILE A C 1
ATOM 982 O O . ILE A 1 121 ? 4.478 2.529 -4.807 1.00 84.81 121 ILE A O 1
ATOM 986 N N . ALA A 1 122 ? 2.550 3.664 -4.572 1.00 84.19 122 ALA A N 1
ATOM 987 C CA . ALA A 1 122 ? 3.078 4.920 -5.097 1.00 84.19 122 ALA A CA 1
ATOM 988 C C . ALA A 1 122 ? 4.181 5.509 -4.204 1.00 84.19 122 ALA A C 1
ATOM 990 O O . ALA A 1 122 ? 5.202 5.983 -4.706 1.00 84.19 122 ALA A O 1
ATOM 991 N N . GLY A 1 123 ? 3.997 5.481 -2.882 1.00 80.62 123 GLY A N 1
ATOM 992 C CA . GLY A 1 123 ? 4.916 6.099 -1.927 1.00 80.62 123 GLY A CA 1
ATOM 993 C C . GLY A 1 123 ? 6.193 5.297 -1.682 1.00 80.62 123 GLY A C 1
ATOM 994 O O . GLY A 1 123 ? 7.263 5.883 -1.498 1.00 80.62 123 GLY A O 1
ATOM 995 N N . LEU A 1 124 ? 6.122 3.964 -1.684 1.00 80.19 124 LEU A N 1
ATOM 996 C CA . LEU A 1 124 ? 7.268 3.126 -1.336 1.00 80.19 124 LEU A CA 1
ATOM 997 C C . LEU A 1 124 ? 8.354 3.149 -2.415 1.00 80.19 124 LEU A C 1
ATOM 999 O O . LEU A 1 124 ? 9.510 3.454 -2.119 1.00 80.19 124 LEU A O 1
ATOM 1003 N N . GLU A 1 125 ? 7.989 2.842 -3.657 1.00 77.88 125 GLU A N 1
ATOM 1004 C CA . GLU A 1 125 ? 8.955 2.721 -4.755 1.00 77.88 125 GLU A CA 1
ATOM 1005 C C . GLU A 1 125 ? 9.564 4.086 -5.115 1.00 77.88 125 GLU A C 1
ATOM 1007 O O . GLU A 1 125 ? 10.777 4.202 -5.285 1.00 77.88 125 GLU A O 1
ATOM 1012 N N . SER A 1 126 ? 8.750 5.149 -5.149 1.00 83.25 126 SER A N 1
ATOM 1013 C CA . SER A 1 126 ? 9.220 6.500 -5.487 1.00 83.25 126 SER A CA 1
ATOM 1014 C C . SER A 1 126 ? 10.163 7.082 -4.431 1.00 83.25 126 SER A C 1
ATOM 1016 O O . SER A 1 126 ? 11.189 7.672 -4.778 1.00 83.25 126 SER A O 1
ATOM 1018 N N . SER A 1 127 ? 9.865 6.892 -3.141 1.00 84.38 127 SER A N 1
ATOM 1019 C CA . SER A 1 127 ? 10.738 7.360 -2.060 1.00 84.38 127 SER A CA 1
ATOM 1020 C C . SER A 1 127 ? 12.042 6.567 -2.002 1.00 84.38 127 SER A C 1
ATOM 1022 O O . SER A 1 127 ? 13.093 7.172 -1.804 1.00 84.38 127 SER A O 1
ATOM 1024 N N . ALA A 1 128 ? 12.001 5.249 -2.235 1.00 83.31 128 ALA A N 1
ATOM 1025 C CA . ALA A 1 128 ? 13.196 4.415 -2.340 1.00 83.31 128 ALA A CA 1
ATOM 1026 C C . ALA A 1 128 ? 14.088 4.867 -3.504 1.00 83.31 128 ALA A C 1
ATOM 1028 O O . ALA A 1 128 ? 15.254 5.190 -3.278 1.00 83.31 128 ALA A O 1
ATOM 1029 N N . ALA A 1 129 ? 13.522 5.007 -4.706 1.00 85.19 129 ALA A N 1
ATOM 1030 C CA . ALA A 1 129 ? 14.246 5.503 -5.872 1.00 85.19 129 ALA A CA 1
ATOM 1031 C C . ALA A 1 129 ? 14.839 6.897 -5.618 1.00 85.19 129 ALA A C 1
ATOM 1033 O O . ALA A 1 129 ? 16.005 7.135 -5.906 1.00 85.19 129 ALA A O 1
ATOM 1034 N N . THR A 1 130 ? 14.073 7.811 -5.017 1.00 87.75 130 THR A N 1
ATOM 1035 C CA . THR A 1 130 ? 14.562 9.160 -4.687 1.00 87.75 130 THR A CA 1
ATOM 1036 C C . THR A 1 130 ? 15.727 9.114 -3.702 1.00 87.75 130 THR A C 1
ATOM 1038 O O . THR A 1 130 ? 16.702 9.839 -3.879 1.00 87.75 130 THR A O 1
ATOM 1041 N N . THR A 1 131 ? 15.664 8.256 -2.676 1.00 86.50 131 THR A N 1
ATOM 1042 C CA . THR A 1 131 ? 16.790 8.087 -1.747 1.00 86.50 131 THR A CA 1
ATOM 1043 C C . THR A 1 131 ? 18.008 7.470 -2.415 1.00 86.50 131 THR A C 1
ATOM 1045 O O . THR A 1 131 ? 19.117 7.909 -2.136 1.00 86.50 131 THR A O 1
ATOM 1048 N N . GLU A 1 132 ? 17.815 6.498 -3.308 1.00 87.62 132 GLU A N 1
ATOM 1049 C CA . GLU A 1 132 ? 18.901 5.887 -4.077 1.00 87.62 132 GLU A CA 1
ATOM 1050 C C . GLU A 1 132 ? 19.573 6.930 -4.977 1.00 87.62 132 GLU A C 1
ATOM 1052 O O . GLU A 1 132 ? 20.789 7.087 -4.919 1.00 87.62 132 GLU A O 1
ATOM 1057 N N . TRP A 1 133 ? 18.794 7.723 -5.719 1.00 89.12 133 TRP A N 1
ATOM 1058 C CA . TRP A 1 133 ? 19.308 8.825 -6.535 1.00 89.12 133 TRP A CA 1
ATOM 1059 C C . TRP A 1 133 ? 20.017 9.892 -5.706 1.00 89.12 133 TRP A C 1
ATOM 1061 O O . TRP A 1 133 ? 21.098 10.332 -6.081 1.00 89.12 133 TRP A O 1
ATOM 1071 N N . ALA A 1 134 ? 19.455 10.275 -4.559 1.00 88.38 134 ALA A N 1
ATOM 1072 C CA . ALA A 1 134 ? 20.101 11.223 -3.660 1.00 88.38 134 ALA A CA 1
ATOM 1073 C C . ALA A 1 134 ? 21.441 10.683 -3.139 1.00 88.38 134 ALA A C 1
ATOM 1075 O O . ALA A 1 134 ? 22.408 11.431 -3.070 1.00 88.38 134 ALA A O 1
ATOM 1076 N N . MET A 1 135 ? 21.528 9.393 -2.801 1.00 85.81 135 MET A N 1
ATOM 1077 C CA . MET A 1 135 ? 22.789 8.774 -2.384 1.00 85.81 135 MET A CA 1
ATOM 1078 C C . MET A 1 135 ? 23.805 8.726 -3.524 1.00 85.81 135 MET A C 1
ATOM 1080 O O . MET A 1 135 ? 24.972 9.007 -3.280 1.00 85.81 135 MET A O 1
ATOM 1084 N N . VAL A 1 136 ? 23.373 8.412 -4.749 1.00 86.81 136 VAL A N 1
ATOM 1085 C CA . VAL A 1 136 ? 24.238 8.426 -5.940 1.00 86.81 136 VAL A CA 1
ATOM 1086 C C . VAL A 1 136 ? 24.773 9.830 -6.217 1.00 86.81 136 VAL A C 1
ATOM 1088 O O . VAL A 1 136 ? 25.964 9.973 -6.454 1.00 86.81 136 VAL A O 1
ATOM 1091 N N . GLU A 1 137 ? 23.940 10.864 -6.117 1.00 81.94 137 GLU A N 1
ATOM 1092 C CA . GLU A 1 137 ? 24.361 12.264 -6.278 1.00 81.94 137 GLU A CA 1
ATOM 1093 C C . GLU A 1 137 ? 25.343 12.709 -5.177 1.00 81.94 137 GLU A C 1
ATOM 1095 O O . GLU A 1 137 ? 26.194 13.568 -5.390 1.00 81.94 137 GLU A O 1
ATOM 1100 N N . LEU A 1 138 ? 25.234 12.118 -3.982 1.00 83.62 138 LEU A N 1
ATOM 1101 C CA . LEU A 1 138 ? 26.151 12.357 -2.866 1.00 83.62 138 LEU A CA 1
ATOM 1102 C C . LEU A 1 138 ? 27.469 11.575 -2.990 1.00 83.62 138 LEU A C 1
ATOM 1104 O O . LEU A 1 138 ? 28.407 11.875 -2.245 1.00 83.62 138 LEU A O 1
ATOM 1108 N N . LEU A 1 139 ? 27.566 10.584 -3.888 1.00 82.62 139 LEU A N 1
ATOM 1109 C CA . LEU A 1 139 ? 28.837 9.920 -4.160 1.00 82.62 139 LEU A CA 1
ATOM 1110 C C . LEU A 1 139 ? 29.767 10.909 -4.885 1.00 82.62 139 LEU A C 1
ATOM 1112 O O . LEU A 1 139 ? 29.372 11.524 -5.874 1.00 82.62 139 LEU A O 1
ATOM 1116 N N . PRO A 1 140 ? 31.002 11.103 -4.399 1.00 72.06 140 PRO A N 1
ATOM 1117 C CA . PRO A 1 140 ? 31.877 12.140 -4.920 1.00 72.06 140 PRO A CA 1
ATOM 1118 C C . PRO A 1 140 ? 32.398 11.828 -6.326 1.00 72.06 140 PRO A C 1
ATOM 1120 O O . PRO A 1 140 ? 32.961 10.764 -6.561 1.00 72.06 140 PRO A O 1
ATOM 1123 N N . ASP A 1 141 ? 32.348 12.845 -7.185 1.00 61.34 141 ASP A N 1
ATOM 1124 C CA . ASP A 1 141 ? 33.263 13.060 -8.310 1.00 61.34 141 ASP A CA 1
ATOM 1125 C C . ASP A 1 141 ? 33.528 14.584 -8.442 1.00 61.34 141 ASP A C 1
ATOM 1127 O O . ASP A 1 141 ? 32.586 15.385 -8.385 1.00 61.34 141 ASP A O 1
ATOM 1131 N N . PRO A 1 142 ? 34.755 15.041 -8.767 1.00 52.84 142 PRO A N 1
ATOM 1132 C CA . PRO A 1 142 ? 35.949 15.269 -7.924 1.00 52.84 142 PRO A CA 1
ATOM 1133 C C . PRO A 1 142 ? 35.797 16.517 -6.967 1.00 52.84 142 PRO A C 1
ATOM 1135 O O . PRO A 1 142 ? 34.670 16.939 -6.709 1.00 52.84 142 PRO A O 1
ATOM 1138 N N . PRO A 1 143 ? 36.848 17.145 -6.359 1.00 54.59 143 PRO A N 1
ATOM 1139 C CA . PRO A 1 143 ? 36.840 17.744 -4.999 1.00 54.59 143 PRO A CA 1
ATOM 1140 C C . PRO A 1 143 ? 36.084 19.084 -4.818 1.00 54.59 143 PRO A C 1
ATOM 1142 O O . PRO A 1 143 ? 36.342 19.831 -3.876 1.00 54.59 143 PRO A O 1
ATOM 1145 N N . ARG A 1 144 ? 35.163 19.443 -5.717 1.00 53.16 144 ARG A N 1
ATOM 1146 C CA . ARG A 1 144 ? 34.409 20.708 -5.668 1.00 53.16 144 ARG A CA 1
ATOM 1147 C C . ARG A 1 144 ? 33.052 20.613 -4.962 1.00 53.16 144 ARG A C 1
ATOM 1149 O O . ARG A 1 144 ? 32.470 21.664 -4.683 1.00 53.16 144 ARG A O 1
ATOM 1156 N N . GLN A 1 145 ? 32.543 19.409 -4.684 1.00 54.72 145 GLN A N 1
ATOM 1157 C CA . GLN A 1 145 ? 31.164 19.215 -4.208 1.00 54.72 145 GLN A CA 1
ATOM 1158 C C . GLN A 1 145 ? 31.038 18.956 -2.694 1.00 54.72 145 GLN A C 1
ATOM 1160 O O . GLN A 1 145 ? 30.102 19.468 -2.077 1.00 54.72 145 GLN A O 1
ATOM 1165 N N . ASN A 1 146 ? 32.009 18.282 -2.066 1.00 54.94 146 ASN A N 1
ATOM 1166 C CA . ASN A 1 146 ? 31.900 17.836 -0.664 1.00 54.94 146 ASN A CA 1
ATOM 1167 C C . ASN A 1 146 ? 31.724 18.997 0.329 1.00 54.94 146 ASN A C 1
ATOM 1169 O O . ASN A 1 146 ? 30.785 18.997 1.119 1.00 54.94 146 ASN A O 1
ATOM 1173 N N . GLY A 1 147 ? 32.532 20.057 0.210 1.00 59.03 147 GLY A N 1
ATOM 1174 C CA . GLY A 1 147 ? 32.446 21.201 1.127 1.00 59.03 147 GLY A CA 1
ATOM 1175 C C . GLY A 1 147 ? 31.122 21.974 1.050 1.00 59.03 147 GLY A C 1
ATOM 1176 O O . GLY A 1 147 ? 30.741 22.638 2.008 1.00 59.03 147 GLY A O 1
ATOM 1177 N N . LYS A 1 148 ? 30.384 21.885 -0.068 1.00 60.41 148 LYS A N 1
ATOM 1178 C CA . LYS A 1 148 ? 29.079 22.551 -0.221 1.00 60.41 148 LYS A CA 1
ATOM 1179 C C . LYS A 1 148 ? 27.932 21.725 0.350 1.00 60.41 148 LYS A C 1
ATOM 1181 O O . LYS A 1 148 ? 27.005 22.309 0.909 1.00 60.41 148 LYS A O 1
ATOM 1186 N N . ALA A 1 149 ? 27.971 20.403 0.188 1.00 62.28 149 ALA A N 1
ATOM 1187 C CA . ALA A 1 149 ? 26.950 19.507 0.725 1.00 62.28 149 ALA A CA 1
ATOM 1188 C C . ALA A 1 149 ? 27.015 19.460 2.259 1.00 62.28 149 ALA A C 1
ATOM 1190 O O . ALA A 1 149 ? 25.994 19.643 2.920 1.00 62.28 149 ALA A O 1
ATOM 1191 N N . GLU A 1 150 ? 28.220 19.325 2.817 1.00 63.75 150 GLU A N 1
ATOM 1192 C CA . GLU A 1 150 ? 28.451 19.313 4.265 1.00 63.75 150 GLU A CA 1
ATOM 1193 C C . GLU A 1 150 ? 28.079 20.656 4.902 1.00 63.75 150 GLU A C 1
ATOM 1195 O O . GLU A 1 150 ? 27.287 20.695 5.841 1.00 63.75 150 GLU A O 1
ATOM 1200 N N . SER A 1 151 ? 28.532 21.774 4.322 1.00 64.56 151 SER A N 1
ATOM 1201 C CA . SER A 1 151 ? 28.195 23.110 4.828 1.00 64.56 151 SER A CA 1
ATOM 1202 C C . SER A 1 151 ? 26.684 23.391 4.795 1.00 64.56 151 SER A C 1
ATOM 1204 O O . SER A 1 151 ? 26.147 23.976 5.734 1.00 64.56 151 SER A O 1
ATOM 1206 N N . ARG A 1 152 ? 25.962 22.918 3.767 1.00 63.12 152 ARG A N 1
ATOM 1207 C CA . ARG A 1 152 ? 24.493 23.031 3.700 1.00 63.12 152 ARG A CA 1
ATOM 1208 C C . ARG A 1 152 ? 23.781 22.139 4.712 1.00 63.12 152 ARG A C 1
ATOM 1210 O O . ARG A 1 152 ? 22.771 22.562 5.272 1.00 63.12 152 ARG A O 1
ATOM 1217 N N . ALA A 1 153 ? 24.278 20.926 4.946 1.00 70.69 153 ALA A N 1
ATOM 1218 C CA . ALA A 1 153 ? 23.720 20.025 5.949 1.00 70.69 153 ALA A CA 1
ATOM 1219 C C . ALA A 1 153 ? 23.882 20.606 7.362 1.00 70.69 153 ALA A C 1
ATOM 1221 O O . ALA A 1 153 ? 22.920 20.623 8.132 1.00 70.69 153 ALA A O 1
ATOM 1222 N N . GLU A 1 154 ? 25.055 21.163 7.670 1.00 70.56 154 GLU A N 1
ATOM 1223 C CA . GLU A 1 154 ? 25.299 21.876 8.924 1.00 70.56 154 GLU A CA 1
ATOM 1224 C C . GLU A 1 154 ? 24.405 23.115 9.055 1.00 70.56 154 GLU A C 1
ATOM 1226 O O . GLU A 1 154 ? 23.779 23.316 10.097 1.00 70.56 154 GLU A O 1
ATOM 1231 N N . GLU A 1 155 ? 24.263 23.918 7.999 1.00 75.06 155 GLU A N 1
ATOM 1232 C CA . GLU A 1 155 ? 23.390 25.095 8.008 1.00 75.06 155 GLU A CA 1
ATOM 1233 C C . GLU A 1 155 ? 21.917 24.717 8.252 1.00 75.06 155 GLU A C 1
ATOM 1235 O O . GLU A 1 155 ? 21.242 25.339 9.075 1.00 75.06 155 GLU A O 1
ATOM 1240 N N . CYS A 1 156 ? 21.412 23.671 7.589 1.00 71.81 156 CYS A N 1
ATOM 1241 C CA . CYS A 1 156 ? 20.065 23.139 7.807 1.00 71.81 156 CYS A CA 1
ATOM 1242 C C . CYS A 1 156 ? 19.878 22.604 9.231 1.00 71.81 156 CYS A C 1
ATOM 1244 O O . CYS A 1 156 ? 18.862 22.898 9.863 1.00 71.81 156 CYS A O 1
ATOM 1246 N N . TYR A 1 157 ? 20.863 21.876 9.756 1.00 75.38 157 TYR A N 1
ATOM 1247 C CA . TYR A 1 157 ? 20.848 21.359 11.122 1.00 75.38 157 TYR A CA 1
ATOM 1248 C C . TYR A 1 157 ? 20.766 22.488 12.159 1.00 75.38 157 TYR A C 1
ATOM 1250 O O . TYR A 1 157 ? 19.907 22.464 13.047 1.00 75.38 157 TYR A O 1
ATOM 1258 N N . TRP A 1 158 ? 21.593 23.528 12.019 1.00 71.81 158 TRP A N 1
ATOM 1259 C CA . TRP A 1 158 ? 21.534 24.699 12.895 1.00 71.81 158 TRP A CA 1
ATOM 1260 C C . TRP A 1 158 ? 20.219 25.468 12.732 1.00 71.81 158 TRP A C 1
ATOM 1262 O O . TRP A 1 158 ? 19.613 25.878 13.725 1.00 71.81 158 TRP A O 1
ATOM 1272 N N . ARG A 1 159 ? 19.713 25.610 11.503 1.00 76.25 159 ARG A N 1
ATOM 1273 C CA . ARG A 1 159 ? 18.432 26.273 11.221 1.00 76.25 159 ARG A CA 1
ATOM 1274 C C . ARG A 1 159 ? 17.252 25.560 11.889 1.00 76.25 159 ARG A C 1
ATOM 1276 O O . ARG A 1 159 ? 16.400 26.231 12.469 1.00 76.25 159 ARG A O 1
ATOM 1283 N N . GLU A 1 160 ? 17.217 24.230 11.862 1.00 74.25 160 GLU A N 1
ATOM 1284 C CA . GLU A 1 160 ? 16.189 23.415 12.525 1.00 74.25 160 GLU A CA 1
ATOM 1285 C C . GLU A 1 160 ? 16.292 23.537 14.056 1.00 74.25 160 GLU A C 1
ATOM 1287 O O . GLU A 1 160 ? 15.308 23.838 14.734 1.00 74.25 160 GLU A O 1
ATOM 1292 N N . LYS A 1 161 ? 17.511 23.436 14.603 1.00 75.81 161 LYS A N 1
ATOM 1293 C CA . LYS A 1 161 ? 17.795 23.581 16.042 1.00 75.81 161 LYS A CA 1
ATOM 1294 C C . LYS A 1 161 ? 17.411 24.958 16.596 1.00 75.81 161 LYS A C 1
ATOM 1296 O O . LYS A 1 161 ? 16.995 25.072 17.750 1.00 75.81 161 LYS A O 1
ATOM 1301 N N . HIS A 1 162 ? 17.507 26.008 15.782 1.00 67.44 162 HIS A N 1
ATOM 1302 C CA . HIS A 1 162 ? 17.122 27.369 16.161 1.00 67.44 162 HIS A CA 1
ATOM 1303 C C . HIS A 1 162 ? 15.666 27.732 15.816 1.00 67.44 162 HIS A C 1
ATOM 1305 O O . HIS A 1 162 ? 15.162 28.742 16.315 1.00 67.44 162 HIS A O 1
ATOM 1311 N N . ARG A 1 163 ? 14.936 26.896 15.063 1.00 57.75 163 ARG A N 1
ATOM 1312 C CA . ARG A 1 163 ? 13.532 27.125 14.667 1.00 57.75 163 ARG A CA 1
ATOM 1313 C C . ARG A 1 163 ? 12.583 27.253 15.871 1.00 57.75 163 ARG A C 1
ATOM 1315 O O . ARG A 1 163 ? 11.641 28.042 15.827 1.00 57.75 163 ARG A O 1
ATOM 1322 N N . GLY A 1 164 ? 12.865 26.561 16.979 1.00 57.22 164 GLY A N 1
ATOM 1323 C CA . GLY A 1 164 ? 12.113 26.689 18.237 1.00 57.22 164 GLY A CA 1
ATOM 1324 C C . GLY A 1 164 ? 12.400 27.973 19.029 1.00 57.22 164 GLY A C 1
ATOM 1325 O O . GLY A 1 164 ? 11.556 28.411 19.803 1.00 57.22 164 GLY A O 1
ATOM 1326 N N . ARG A 1 165 ? 13.558 28.610 18.811 1.00 57.62 165 ARG A N 1
ATOM 1327 C CA . ARG A 1 165 ? 14.056 29.742 19.615 1.00 57.62 165 ARG A CA 1
ATOM 1328 C C . ARG A 1 165 ? 13.701 31.116 19.029 1.00 57.62 165 ARG A C 1
ATOM 1330 O O . ARG A 1 165 ? 13.734 32.111 19.745 1.00 57.62 165 ARG A O 1
ATOM 1337 N N . ILE A 1 166 ? 13.331 31.174 17.746 1.00 53.97 166 ILE A N 1
ATOM 1338 C CA . ILE A 1 166 ? 13.086 32.427 17.001 1.00 53.97 166 ILE A CA 1
ATOM 1339 C C . ILE A 1 166 ? 11.627 32.920 17.115 1.00 53.97 166 ILE A C 1
ATOM 1341 O O . ILE A 1 166 ? 11.344 34.078 16.811 1.00 53.97 166 ILE A O 1
ATOM 1345 N N . ARG A 1 167 ? 10.688 32.107 17.627 1.00 47.91 167 ARG A N 1
ATOM 1346 C CA . ARG A 1 167 ? 9.285 32.539 17.814 1.00 47.91 167 ARG A CA 1
ATOM 1347 C C . ARG A 1 167 ? 9.094 33.616 18.890 1.00 47.91 167 ARG A C 1
ATOM 1349 O O . ARG A 1 167 ? 8.068 34.281 18.880 1.00 47.91 167 ARG A O 1
ATOM 1356 N N . HIS A 1 168 ? 10.080 33.835 19.760 1.00 46.00 168 HIS A N 1
ATOM 1357 C CA . HIS A 1 168 ? 10.000 34.822 20.847 1.00 46.00 168 HIS A CA 1
ATOM 1358 C C . HIS A 1 168 ? 10.753 36.132 20.560 1.00 46.00 168 HIS A C 1
ATOM 1360 O O . HIS A 1 168 ? 10.733 37.028 21.393 1.00 46.00 168 HIS A O 1
ATOM 1366 N N . LEU A 1 169 ? 11.429 36.252 19.408 1.00 47.59 169 LEU A N 1
ATOM 1367 C CA . LEU A 1 169 ? 12.320 37.385 19.107 1.00 47.59 169 LEU A CA 1
ATOM 1368 C C . LEU A 1 169 ? 11.966 38.154 17.827 1.00 47.59 169 LEU A C 1
ATOM 1370 O O . LEU A 1 169 ? 12.753 38.978 17.370 1.00 47.59 169 LEU A O 1
ATOM 1374 N N . LYS A 1 170 ? 10.776 37.946 17.255 1.00 47.47 170 LYS A N 1
ATOM 1375 C CA . LYS A 1 170 ? 10.239 38.852 16.227 1.00 47.47 170 LYS A CA 1
ATOM 1376 C C . LYS A 1 170 ? 9.213 39.812 16.828 1.00 47.47 170 LYS A C 1
ATOM 1378 O O . LYS A 1 170 ? 8.022 39.701 16.566 1.00 47.47 170 LYS A O 1
ATOM 1383 N N . THR A 1 171 ? 9.703 40.781 17.594 1.00 36.81 171 THR A N 1
ATOM 1384 C CA . THR A 1 171 ? 9.090 42.114 17.689 1.00 36.81 171 THR A CA 1
ATOM 1385 C C . THR A 1 171 ? 9.899 43.078 16.808 1.00 36.81 171 THR A C 1
ATOM 1387 O O . THR A 1 171 ? 11.122 42.946 16.731 1.00 36.81 171 THR A O 1
ATOM 1390 N N . PRO A 1 172 ? 9.252 43.989 16.062 1.00 47.34 172 PRO A N 1
ATOM 1391 C CA . PRO A 1 172 ? 9.897 44.704 14.967 1.00 47.34 172 PRO A CA 1
ATOM 1392 C C . PRO A 1 172 ? 10.733 45.882 15.476 1.00 47.34 172 PRO A C 1
ATOM 1394 O O . PRO A 1 172 ? 10.209 46.820 16.071 1.00 47.34 172 PRO A O 1
ATOM 1397 N N . ILE A 1 173 ? 12.034 45.865 15.177 1.00 40.28 173 ILE A N 1
ATOM 1398 C CA . ILE A 1 173 ? 12.897 47.048 15.256 1.00 40.28 173 ILE A CA 1
ATOM 1399 C C . ILE A 1 173 ? 12.676 47.850 13.967 1.00 40.28 173 ILE A C 1
ATOM 1401 O O . ILE A 1 173 ? 13.408 47.701 12.995 1.00 40.28 173 ILE A O 1
ATOM 1405 N N . LEU A 1 174 ? 11.624 48.667 13.947 1.00 44.91 174 LEU A N 1
ATOM 1406 C CA . LEU A 1 174 ? 11.454 49.775 13.004 1.00 44.91 174 LEU A CA 1
ATOM 1407 C C . LEU A 1 174 ? 10.873 50.973 13.761 1.00 44.91 174 LEU A C 1
ATOM 1409 O O . LEU A 1 174 ? 9.705 51.313 13.612 1.00 44.91 174 LEU A O 1
ATOM 1413 N N . ALA A 1 175 ? 11.689 51.592 14.612 1.00 44.38 175 ALA A N 1
ATOM 1414 C CA . ALA A 1 175 ? 11.404 52.906 15.181 1.00 44.38 175 ALA A CA 1
ATOM 1415 C C . ALA A 1 175 ? 12.712 53.568 15.637 1.00 44.38 175 ALA A C 1
ATOM 1417 O O . ALA A 1 175 ? 13.029 53.543 16.821 1.00 44.38 175 ALA A O 1
ATOM 1418 N N . SER A 1 176 ? 13.503 54.090 14.693 1.00 40.59 176 SER A N 1
ATOM 1419 C CA . SER A 1 176 ? 14.388 55.262 14.876 1.00 40.59 176 SER A CA 1
ATOM 1420 C C . SER A 1 176 ? 15.188 55.516 13.600 1.00 40.59 176 SER A C 1
ATOM 1422 O O . SER A 1 176 ? 16.354 55.163 13.486 1.00 40.59 176 SER A O 1
ATOM 1424 N N . TYR A 1 177 ? 14.521 56.127 12.627 1.00 40.09 177 TYR A N 1
ATOM 1425 C CA . TYR A 1 177 ? 15.158 56.950 11.601 1.00 40.09 177 TYR A CA 1
ATOM 1426 C C . TYR A 1 177 ? 14.292 58.200 11.458 1.00 40.09 177 TYR A C 1
ATOM 1428 O O . TYR A 1 177 ? 13.457 58.284 10.569 1.00 40.09 177 TYR A O 1
ATOM 1436 N N . HIS A 1 178 ? 14.417 59.108 12.425 1.00 38.62 178 HIS A N 1
ATOM 1437 C CA . HIS A 1 178 ? 14.050 60.518 12.300 1.00 38.62 178 HIS A CA 1
ATOM 1438 C C . HIS A 1 178 ? 14.664 61.299 13.470 1.00 38.62 178 HIS A C 1
ATOM 1440 O O . HIS A 1 178 ? 14.022 61.486 14.500 1.00 38.62 178 HIS A O 1
ATOM 1446 N N . GLN A 1 179 ? 15.924 61.705 13.304 1.00 38.91 179 GLN A N 1
ATOM 1447 C CA . GLN A 1 179 ? 16.417 63.079 13.477 1.00 38.91 179 GLN A CA 1
ATOM 1448 C C . GLN A 1 179 ? 17.881 63.154 13.050 1.00 38.91 179 GLN A C 1
ATOM 1450 O O . GLN A 1 179 ? 18.640 62.228 13.407 1.00 38.91 179 GLN A O 1
#

Organism: Salvia splendens (NCBI:txid180675)

Foldseek 3Di:
DLVVVCCQAQVDDPPVCPVLVVLLVVLLVQLVVLVPDDFPCVVPVVCVVVSVVCSVVSNVVSLVVLLVSLVVSLVVLVVLVVDPPRDQDPHPSSVLVVVCVDPPDVRDPSNVSVVSSVCSSVVVVVVVVVVVVVVVVVPDDDDPPPVVVVVVVVVVVVCVVCVVVCVVPPDDPDPDDDD

InterPro domains:
  IPR001128 Cytochrome P450 [PF00067] (2-143)
  IPR036396 Cytochrome P450 superfamily [G3DSA:1.10.630.10] (1-168)
  IPR036396 Cytochrome P450 superfamily [SSF48264] (9-145)

Radius of gyration: 24.21 Å; chains: 1; bounding box: 59×75×57 Å

Sequence (179 aa):
MSNLTFATLFSIEIIQYGVINKEFKEHSKAITRYMGVPNVADFFPIFAPLDPQGMRRKVTHHLGSLLELVQSLIDQRLQERMTSSHHKKSDFLETLLDLSQGNEYDLSIKEIKHLFVDLIIAGLESSAATTEWAMVELLPDPPRQNGKAESRAEECYWREKHRGRIRHLKTPILASYHQ

Secondary structure (DSSP, 8-state):
-HHHHHHHHH---HHHHHHHHHHHHHHHHHHHHHHTSPPHHHH-GGGGGG-TT-HHHHHHHHHHHHHHHHHHHHHHHHHHHHSTT-----SHHHHHHHHHHSSS----HHHHHHHHHHHHHHHHHHHHHHHHHHHHHHS--STTSHHHHHHHHHHHHHHHHHHTTGGGS----------

pLDDT: mean 80.12, std 15.16, range [36.81, 95.44]